Protein AF-A0A9P5N3L7-F1 (afdb_monomer_lite)

Foldseek 3Di:
DQDKDFACAADDVVQPRGGGQIWGFPDWDDDPDPVDWIWTFTQGVSGDDAAPDPVRRRTDIDTDDD

InterPro domains:
  IPR049163 DNA helicase Pif1-like, 2B domain [PF21530] (1-26)

Sequence (66 aa):
VGAQVMLTANLWTEAGLVNGACGIVHDILQPPDERHARVLMVDFPRYRGPALSPSQPTVVPISQIR

Secondary structure (DSSP, 8-state):
---EEE-SS-SBTTTTB-TT-EEEEEEEE--SSTTSPPEEEEE-TT--S--SBTTBTTEEEE----

Radius of gyration: 11.75 Å; chains: 1; bounding box: 26×27×24 Å

pLDDT: mean 92.78, std 8.61, range [59.25, 98.31]

Organism: NCBI:txid152965

Structure (mmCIF, N/CA/C/O backbone):
data_AF-A0A9P5N3L7-F1
#
_entry.id   AF-A0A9P5N3L7-F1
#
loop_
_atom_site.group_PDB
_atom_site.id
_atom_site.type_symbol
_atom_site.label_atom_id
_atom_site.label_alt_id
_atom_site.label_comp_id
_atom_site.label_asym_id
_atom_site.label_entity_id
_atom_site.label_seq_id
_atom_site.pdbx_PDB_ins_code
_atom_site.Cartn_x
_atom_site.Cartn_y
_atom_site.Cartn_z
_atom_site.occupancy
_atom_site.B_iso_or_equiv
_atom_site.auth_seq_id
_atom_site.auth_comp_id
_atom_site.auth_asym_id
_atom_site.auth_atom_id
_atom_site.pdbx_PDB_model_num
ATOM 1 N N . VAL A 1 1 ? -3.533 -7.758 -11.084 1.00 91.19 1 VAL A N 1
ATOM 2 C CA . VAL A 1 1 ? -4.065 -6.385 -10.903 1.00 91.19 1 VAL A CA 1
ATOM 3 C C . VAL A 1 1 ? -5.585 -6.454 -10.825 1.00 91.19 1 VAL A C 1
ATOM 5 O O . VAL A 1 1 ? -6.149 -7.356 -11.433 1.00 91.19 1 VAL A O 1
ATOM 8 N N . GLY A 1 2 ? -6.227 -5.590 -10.033 1.00 96.19 2 GLY A N 1
ATOM 9 C CA . GLY A 1 2 ? -7.684 -5.555 -9.821 1.00 96.19 2 GLY A CA 1
ATOM 10 C C . GLY A 1 2 ? -8.213 -6.476 -8.714 1.00 96.19 2 GLY A C 1
ATOM 11 O O . GLY A 1 2 ? -9.403 -6.458 -8.417 1.00 96.19 2 GLY A O 1
ATOM 12 N N . ALA A 1 3 ? -7.345 -7.272 -8.083 1.00 97.00 3 AL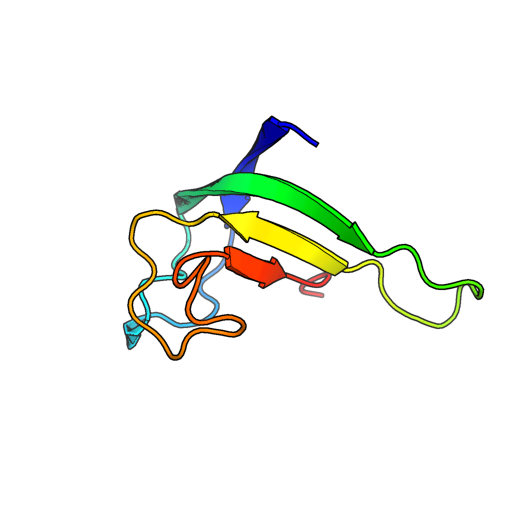A A N 1
ATOM 13 C CA . ALA A 1 3 ? -7.730 -8.148 -6.981 1.00 97.00 3 ALA A CA 1
ATOM 14 C C . ALA A 1 3 ? -8.062 -7.335 -5.723 1.00 97.00 3 ALA A C 1
ATOM 16 O O . ALA A 1 3 ? -7.323 -6.415 -5.369 1.00 97.00 3 ALA A O 1
ATOM 17 N N . GLN A 1 4 ? -9.139 -7.714 -5.035 1.00 97.56 4 GLN A N 1
ATOM 18 C CA . GLN A 1 4 ? -9.445 -7.209 -3.701 1.00 97.56 4 GLN A CA 1
ATOM 19 C C . GLN A 1 4 ? -8.589 -7.943 -2.672 1.00 97.56 4 GLN A C 1
ATOM 21 O O . GLN A 1 4 ? -8.479 -9.170 -2.704 1.00 97.56 4 GLN A O 1
ATOM 26 N N . VAL A 1 5 ? -7.981 -7.187 -1.766 1.00 96.50 5 VAL A N 1
ATOM 27 C CA . VAL A 1 5 ? -7.126 -7.710 -0.697 1.00 96.50 5 VAL A CA 1
ATOM 28 C C . VAL A 1 5 ? -7.513 -7.089 0.634 1.00 96.50 5 VAL A C 1
ATOM 30 O O . VAL A 1 5 ? -8.103 -6.010 0.681 1.00 96.50 5 VAL A O 1
ATOM 33 N N . MET A 1 6 ? -7.149 -7.767 1.716 1.00 97.38 6 MET A N 1
ATOM 34 C CA . MET A 1 6 ? -7.336 -7.297 3.080 1.00 97.38 6 MET A CA 1
ATOM 35 C C . MET A 1 6 ? -6.014 -7.433 3.830 1.00 97.38 6 MET A C 1
ATOM 37 O O . MET A 1 6 ? -5.369 -8.481 3.756 1.00 97.38 6 MET A O 1
ATOM 41 N N . LEU A 1 7 ? -5.607 -6.388 4.550 1.00 96.88 7 LEU A N 1
ATOM 42 C CA . LEU A 1 7 ? -4.491 -6.492 5.487 1.00 96.88 7 LEU A CA 1
ATOM 43 C C . LEU A 1 7 ? -4.877 -7.414 6.645 1.00 96.88 7 LEU A C 1
ATOM 45 O O . LEU A 1 7 ? -5.946 -7.267 7.227 1.00 96.88 7 LEU A O 1
ATOM 49 N N . THR A 1 8 ? -3.985 -8.327 7.011 1.00 95.75 8 THR A N 1
ATOM 50 C CA . THR A 1 8 ? -4.169 -9.264 8.135 1.00 95.75 8 THR A CA 1
ATOM 51 C C . THR A 1 8 ? -3.409 -8.843 9.394 1.00 95.75 8 THR A C 1
ATOM 53 O O . THR A 1 8 ? -3.431 -9.547 10.401 1.00 95.75 8 THR A O 1
ATOM 56 N N . ALA A 1 9 ? -2.734 -7.692 9.350 1.00 94.88 9 ALA A N 1
ATOM 57 C CA . ALA A 1 9 ? -1.944 -7.138 10.440 1.00 94.88 9 ALA A CA 1
ATOM 58 C C . ALA A 1 9 ? -1.996 -5.606 10.420 1.00 94.88 9 ALA A C 1
ATOM 60 O O . ALA A 1 9 ? -2.265 -4.991 9.387 1.00 94.88 9 ALA A O 1
ATOM 61 N N . ASN A 1 10 ? -1.722 -4.991 11.571 1.00 96.19 10 ASN A N 1
ATOM 62 C CA . ASN A 1 10 ? -1.526 -3.548 11.652 1.00 96.19 10 ASN A CA 1
ATOM 63 C C . ASN A 1 10 ? -0.141 -3.200 11.107 1.00 96.19 10 ASN A C 1
ATOM 65 O O . ASN A 1 10 ? 0.861 -3.703 11.609 1.00 96.19 10 ASN A O 1
ATOM 69 N N . LEU A 1 11 ? -0.101 -2.330 10.102 1.00 95.62 11 LEU A N 1
ATOM 70 C CA . LEU A 1 11 ? 1.134 -1.813 9.515 1.00 95.62 11 LEU A CA 1
ATOM 71 C C . LEU A 1 11 ? 1.417 -0.386 9.975 1.00 95.62 11 LEU A C 1
ATOM 73 O O . LEU A 1 11 ? 2.542 -0.065 10.341 1.00 95.62 11 LEU A O 1
ATOM 77 N N . TRP A 1 12 ? 0.391 0.466 9.944 1.00 97.12 12 TRP A N 1
ATOM 78 C CA . TRP A 1 12 ? 0.479 1.864 10.351 1.00 97.12 12 TRP A CA 1
ATOM 79 C C . TRP A 1 12 ? -0.911 2.376 10.735 1.00 97.12 12 TRP A C 1
ATOM 81 O O . TRP A 1 12 ? -1.713 2.775 9.885 1.00 97.12 12 TRP A O 1
ATOM 91 N N . THR A 1 13 ? -1.206 2.339 12.030 1.00 97.25 13 THR A N 1
ATOM 92 C CA . THR A 1 13 ? -2.522 2.658 12.595 1.00 97.25 13 THR A CA 1
ATOM 93 C C . THR A 1 13 ? -2.955 4.088 12.304 1.00 97.25 13 THR A C 1
ATOM 95 O O . THR A 1 13 ? -4.072 4.307 11.835 1.00 97.25 13 THR A O 1
ATOM 98 N N . GLU A 1 14 ? -2.059 5.053 12.486 1.00 98.12 14 GL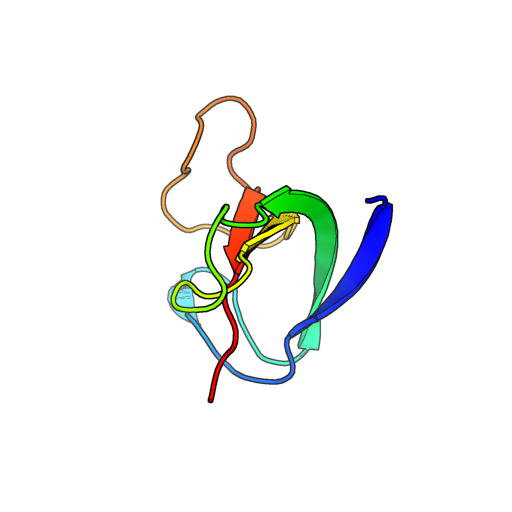U A N 1
ATOM 99 C CA . GLU A 1 14 ? -2.346 6.483 12.324 1.00 98.12 14 GLU A CA 1
ATOM 100 C C . GLU A 1 14 ? -2.615 6.847 10.857 1.00 98.12 14 GLU A C 1
ATOM 102 O O . GLU A 1 14 ? -3.366 7.778 10.573 1.00 98.12 14 GLU A O 1
ATOM 107 N N . ALA A 1 15 ? -2.043 6.088 9.918 1.00 97.81 15 ALA A N 1
ATOM 108 C CA . ALA A 1 15 ? -2.245 6.279 8.485 1.00 97.81 15 ALA A CA 1
ATOM 109 C C . ALA A 1 15 ? -3.412 5.456 7.911 1.00 97.81 15 ALA A C 1
ATOM 111 O O . ALA A 1 15 ? -3.685 5.557 6.714 1.00 97.81 15 ALA A O 1
ATOM 112 N N . GLY A 1 16 ? -4.101 4.647 8.726 1.00 97.50 16 GLY A N 1
ATOM 113 C CA . GLY A 1 16 ? -5.241 3.826 8.301 1.00 97.50 16 GLY A CA 1
ATOM 114 C C . GLY A 1 16 ? -4.881 2.465 7.688 1.00 97.50 16 GLY A C 1
ATOM 115 O O . GLY A 1 16 ? -5.764 1.801 7.143 1.00 97.50 16 GLY A O 1
ATOM 116 N N . LEU A 1 17 ? -3.622 2.021 7.788 1.00 97.69 17 LEU A N 1
ATOM 117 C CA . LEU A 1 17 ? -3.175 0.685 7.365 1.00 97.69 17 LEU A CA 1
ATOM 118 C C . LEU A 1 17 ? -3.265 -0.294 8.541 1.00 97.69 17 LEU A C 1
ATOM 120 O O . LEU A 1 17 ? -2.265 -0.655 9.168 1.00 97.69 17 LEU A O 1
ATOM 124 N N . VAL A 1 18 ? -4.493 -0.681 8.863 1.00 97.50 18 VAL A N 1
ATOM 125 C CA . VAL A 1 18 ? -4.830 -1.558 9.992 1.00 97.50 18 VAL A CA 1
ATOM 126 C C . VAL A 1 18 ? -5.253 -2.947 9.523 1.00 97.50 18 VAL A C 1
ATOM 128 O O . VAL A 1 18 ? -5.643 -3.131 8.371 1.00 97.50 18 VAL A O 1
ATOM 131 N N . ASN A 1 19 ? -5.230 -3.920 10.431 1.00 97.38 19 ASN A N 1
ATOM 132 C CA . ASN A 1 19 ? -5.836 -5.227 10.204 1.00 97.38 19 ASN A CA 1
ATOM 133 C C . ASN A 1 19 ? -7.318 -5.054 9.823 1.00 97.38 19 ASN A C 1
ATOM 135 O O . ASN A 1 19 ? -8.051 -4.301 10.468 1.00 97.38 19 ASN A O 1
ATOM 139 N N . GLY A 1 20 ? -7.743 -5.718 8.752 1.00 97.62 20 GLY A N 1
ATOM 140 C CA . GLY A 1 20 ? -9.072 -5.574 8.168 1.00 97.62 20 GLY A CA 1
ATOM 141 C C . GLY A 1 20 ? -9.201 -4.437 7.151 1.00 97.62 20 GLY A C 1
ATOM 142 O O . GLY A 1 20 ? -10.262 -4.292 6.546 1.00 97.62 20 GLY A O 1
ATOM 143 N N . ALA A 1 21 ? -8.160 -3.627 6.918 1.00 97.94 21 ALA A N 1
ATOM 144 C CA . ALA A 1 21 ? -8.199 -2.627 5.855 1.00 97.94 21 ALA A CA 1
ATOM 145 C C . ALA A 1 21 ? -8.253 -3.320 4.486 1.00 97.94 21 ALA A C 1
ATOM 147 O O . ALA A 1 21 ? -7.358 -4.091 4.135 1.00 97.94 21 ALA A O 1
ATOM 148 N N . CYS A 1 22 ? -9.300 -3.027 3.715 1.00 98.19 22 CYS A N 1
ATOM 149 C CA . CYS A 1 22 ? -9.483 -3.545 2.363 1.00 98.19 22 CYS A CA 1
ATOM 150 C C . CYS A 1 22 ? -8.947 -2.567 1.316 1.00 98.19 22 CYS A C 1
ATOM 152 O O . CYS A 1 22 ? -9.137 -1.352 1.435 1.00 98.19 22 CYS A O 1
ATOM 154 N N . GLY A 1 23 ? -8.334 -3.111 0.269 1.00 97.81 23 GLY A N 1
ATOM 155 C CA . GLY A 1 23 ? -7.806 -2.350 -0.856 1.00 97.81 23 GLY A CA 1
ATOM 156 C C . GLY A 1 23 ? -7.859 -3.129 -2.166 1.00 97.81 23 GLY A C 1
ATOM 157 O O . GLY A 1 23 ? -8.267 -4.295 -2.199 1.00 97.81 23 GLY A O 1
ATOM 158 N N . ILE A 1 24 ? -7.450 -2.476 -3.250 1.00 98.31 24 ILE A N 1
ATOM 159 C CA . ILE A 1 24 ? -7.401 -3.065 -4.594 1.00 98.31 24 ILE A CA 1
ATOM 160 C C . ILE A 1 24 ? -5.957 -3.060 -5.084 1.00 98.31 24 ILE A C 1
ATOM 162 O O . ILE A 1 24 ? -5.282 -2.033 -5.040 1.00 98.31 24 ILE A O 1
ATOM 166 N N . VAL A 1 25 ? -5.470 -4.202 -5.571 1.00 97.12 25 VAL A N 1
ATOM 167 C CA . VAL A 1 25 ? -4.127 -4.295 -6.161 1.00 97.12 25 VAL A CA 1
ATOM 168 C C . VAL A 1 25 ? -4.082 -3.474 -7.448 1.00 97.12 25 VAL A C 1
ATOM 170 O O . VAL A 1 25 ? -4.665 -3.876 -8.458 1.00 97.12 25 VAL A O 1
ATOM 173 N N . HIS A 1 26 ? -3.363 -2.357 -7.409 1.00 95.94 26 HIS A N 1
ATOM 174 C CA . HIS A 1 26 ? -3.142 -1.447 -8.526 1.00 95.94 26 HIS A CA 1
ATOM 175 C C . HIS A 1 26 ? -2.008 -1.933 -9.437 1.00 95.94 26 HIS A C 1
ATOM 177 O O . HIS A 1 26 ? -2.158 -1.931 -10.654 1.00 95.94 26 HIS A O 1
ATOM 183 N N . ASP A 1 27 ? -0.897 -2.400 -8.861 1.00 95.31 27 ASP A N 1
ATOM 184 C CA . ASP A 1 27 ? 0.251 -2.917 -9.61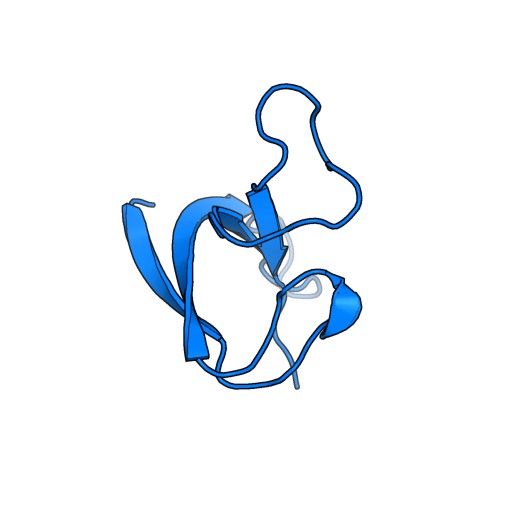7 1.00 95.31 27 ASP A CA 1
ATOM 185 C C . ASP A 1 27 ? 1.054 -3.949 -8.804 1.00 95.31 27 ASP A C 1
ATOM 187 O O . ASP A 1 27 ? 0.887 -4.067 -7.586 1.00 95.31 27 ASP A O 1
ATOM 191 N N . ILE A 1 28 ? 1.909 -4.721 -9.472 1.00 93.19 28 ILE A N 1
ATOM 192 C CA . ILE A 1 28 ? 2.787 -5.726 -8.866 1.00 93.19 28 ILE A CA 1
ATOM 193 C C . ILE A 1 28 ? 4.203 -5.503 -9.384 1.00 93.19 28 ILE A C 1
ATOM 195 O O . ILE A 1 28 ? 4.511 -5.809 -10.535 1.00 93.19 28 ILE A O 1
ATOM 199 N N . LEU A 1 29 ? 5.093 -5.043 -8.508 1.00 91.19 29 LEU A N 1
ATOM 200 C CA . LEU A 1 29 ? 6.509 -4.947 -8.825 1.00 91.19 29 LEU A CA 1
ATOM 201 C C . LEU A 1 29 ? 7.170 -6.288 -8.523 1.00 91.19 29 LEU A C 1
ATOM 203 O O . LEU A 1 29 ? 7.288 -6.712 -7.366 1.00 91.19 29 LEU A O 1
ATOM 207 N N . GLN A 1 30 ? 7.603 -6.952 -9.592 1.00 86.81 30 GLN A N 1
ATOM 208 C CA . GLN A 1 30 ? 8.412 -8.155 -9.519 1.00 86.81 30 GLN A CA 1
ATOM 209 C C . GLN A 1 30 ? 9.878 -7.786 -9.775 1.00 86.81 30 GLN A C 1
ATOM 211 O O . GLN A 1 30 ? 10.208 -7.359 -10.883 1.00 86.81 30 GLN A O 1
ATOM 216 N N . PRO A 1 31 ? 10.761 -7.930 -8.777 1.00 82.38 31 PRO A N 1
ATOM 217 C CA . PRO A 1 31 ? 12.178 -7.703 -8.991 1.00 82.38 31 PRO A CA 1
ATOM 218 C C . PRO A 1 31 ? 12.771 -8.757 -9.944 1.00 82.38 31 PRO A C 1
ATOM 220 O O . PRO A 1 31 ? 12.249 -9.872 -10.037 1.00 82.38 31 PRO A O 1
ATOM 223 N N . PRO A 1 32 ? 13.858 -8.416 -10.659 1.00 81.25 32 PRO A N 1
ATOM 224 C CA . PRO A 1 32 ? 14.498 -9.312 -11.621 1.00 81.25 32 PRO A CA 1
ATOM 225 C C . PRO A 1 32 ? 15.261 -10.470 -10.963 1.00 81.25 32 PRO A C 1
ATOM 227 O O . PRO A 1 32 ? 15.546 -11.456 -11.636 1.00 81.25 32 PRO A O 1
ATOM 230 N N . ASP A 1 33 ? 15.590 -10.365 -9.671 1.00 82.88 33 ASP A N 1
ATOM 231 C CA . ASP A 1 33 ? 16.176 -11.456 -8.894 1.00 82.88 33 ASP A CA 1
ATOM 232 C C . ASP A 1 33 ? 15.219 -11.935 -7.789 1.00 82.88 33 ASP A C 1
ATOM 234 O O . ASP A 1 33 ? 14.330 -11.208 -7.342 1.00 82.88 33 ASP A O 1
ATOM 238 N N . GLU A 1 34 ? 15.420 -13.169 -7.327 1.00 73.75 34 GLU A N 1
ATOM 239 C CA . GLU A 1 34 ? 14.637 -13.768 -6.236 1.00 73.75 34 GLU A CA 1
ATOM 240 C C . GLU A 1 34 ? 15.054 -13.283 -4.835 1.00 73.75 34 GLU A C 1
ATOM 242 O O . GLU A 1 34 ? 14.440 -13.663 -3.837 1.00 73.75 34 GLU A O 1
ATOM 247 N N . ARG A 1 35 ? 16.105 -12.459 -4.725 1.00 75.06 35 ARG A N 1
ATOM 248 C CA . ARG A 1 35 ? 16.610 -11.939 -3.443 1.00 75.06 35 ARG A CA 1
ATOM 249 C C . ARG A 1 35 ? 15.775 -10.767 -2.940 1.00 75.06 35 ARG A C 1
ATOM 251 O O . ARG A 1 35 ? 15.737 -10.524 -1.734 1.00 75.06 35 ARG A O 1
ATOM 258 N N . HIS A 1 36 ? 15.110 -10.048 -3.837 1.00 75.12 36 HIS A N 1
ATOM 259 C CA . HIS A 1 36 ? 14.244 -8.932 -3.482 1.00 75.12 36 HIS A CA 1
ATOM 260 C C . HIS A 1 36 ? 12.792 -9.390 -3.278 1.00 75.12 36 HIS A C 1
ATOM 262 O O . HIS A 1 36 ? 12.258 -10.237 -3.995 1.00 75.12 36 HIS A O 1
ATOM 268 N N . ALA A 1 37 ? 12.118 -8.792 -2.295 1.00 76.56 37 ALA A N 1
ATOM 269 C CA . ALA A 1 37 ? 10.710 -9.066 -2.043 1.00 76.56 37 ALA A CA 1
ATOM 270 C C . ALA A 1 37 ? 9.830 -8.501 -3.169 1.00 76.56 37 ALA A C 1
ATOM 272 O O . ALA A 1 37 ? 10.036 -7.381 -3.638 1.00 76.56 37 ALA A O 1
ATOM 273 N N . ARG A 1 38 ? 8.800 -9.258 -3.559 1.00 87.50 38 ARG A N 1
ATOM 274 C CA . ARG A 1 38 ? 7.713 -8.745 -4.404 1.00 87.50 38 ARG A CA 1
ATOM 275 C C . ARG A 1 38 ? 6.979 -7.636 -3.648 1.00 87.50 38 ARG A C 1
ATOM 277 O O . ARG A 1 38 ? 6.679 -7.801 -2.462 1.00 87.50 38 ARG A O 1
ATOM 284 N N . VAL A 1 39 ? 6.673 -6.541 -4.337 1.00 91.75 39 VAL A N 1
ATOM 285 C CA . VAL A 1 39 ? 5.935 -5.405 -3.769 1.00 91.75 39 VAL A CA 1
ATOM 286 C C . VAL A 1 39 ? 4.607 -5.263 -4.498 1.00 91.75 39 VAL A C 1
ATOM 288 O O . VAL A 1 39 ? 4.563 -5.204 -5.726 1.00 91.75 39 VAL A O 1
ATOM 291 N N . LEU A 1 40 ? 3.518 -5.213 -3.742 1.00 94.62 40 LEU A N 1
ATOM 292 C CA . LEU A 1 40 ? 2.187 -4.911 -4.251 1.00 94.62 40 LEU A CA 1
ATOM 293 C C . LEU A 1 40 ? 1.933 -3.417 -4.095 1.00 94.62 40 LEU A C 1
ATOM 295 O O . LEU A 1 40 ? 2.024 -2.897 -2.989 1.00 94.62 40 LEU A O 1
ATOM 299 N N . MET A 1 41 ? 1.571 -2.731 -5.171 1.00 96.69 41 MET A N 1
ATOM 300 C CA . MET A 1 41 ? 0.985 -1.398 -5.070 1.00 96.69 41 MET A CA 1
ATOM 301 C C . MET A 1 41 ? -0.509 -1.579 -4.843 1.00 96.69 41 MET A C 1
ATOM 303 O O . MET A 1 41 ? -1.203 -2.111 -5.712 1.00 96.69 41 MET A O 1
ATOM 307 N N . VAL A 1 42 ? -1.004 -1.193 -3.672 1.00 97.75 42 VAL A N 1
ATOM 308 C CA . VAL A 1 42 ? -2.404 -1.400 -3.281 1.00 97.75 42 VAL A CA 1
ATOM 309 C C . VAL A 1 42 ? -3.054 -0.055 -3.001 1.00 97.75 42 VAL A C 1
ATOM 311 O O . VAL A 1 42 ? -2.535 0.731 -2.213 1.00 97.75 42 VAL A O 1
ATOM 314 N N . ASP A 1 43 ? -4.192 0.202 -3.640 1.00 98.31 43 ASP A N 1
ATOM 315 C CA . ASP A 1 43 ? -5.039 1.353 -3.343 1.00 98.31 43 ASP A CA 1
ATOM 316 C C . ASP A 1 43 ? -5.884 1.059 -2.100 1.00 98.31 43 ASP A C 1
ATOM 318 O O . ASP A 1 43 ? -6.780 0.208 -2.135 1.00 98.31 43 ASP A O 1
ATOM 322 N N . PHE A 1 44 ? -5.583 1.751 -1.002 1.00 98.31 44 PHE A N 1
ATOM 323 C CA . PHE A 1 44 ? -6.366 1.721 0.229 1.00 98.31 44 PHE A CA 1
ATOM 324 C C . PHE A 1 44 ? -7.144 3.036 0.368 1.00 98.31 44 PHE A C 1
ATOM 326 O O . PHE A 1 44 ? -6.580 4.030 0.830 1.00 98.31 44 PHE A O 1
ATOM 333 N N . PRO A 1 45 ? -8.462 3.071 0.095 1.00 97.75 45 PRO A N 1
ATOM 334 C CA . PRO A 1 45 ? -9.241 4.319 0.082 1.00 97.75 45 PRO A CA 1
ATOM 335 C C . PRO A 1 45 ? -9.230 5.106 1.405 1.00 97.75 45 PRO A C 1
ATOM 337 O O . PRO A 1 45 ? -9.501 6.311 1.447 1.00 97.75 45 PRO A O 1
ATOM 340 N N . ARG A 1 46 ? -8.942 4.423 2.521 1.00 97.00 46 ARG A N 1
ATOM 341 C CA . ARG A 1 46 ? -8.847 5.014 3.865 1.00 97.00 46 ARG A CA 1
ATOM 342 C C . ARG A 1 46 ? -7.425 5.400 4.273 1.00 97.00 46 ARG A C 1
ATOM 344 O O . ARG A 1 46 ? -7.263 5.901 5.380 1.00 97.00 46 ARG A O 1
ATOM 351 N N . TYR A 1 47 ? -6.426 5.212 3.413 1.00 98.25 47 TYR A N 1
ATOM 352 C CA . TYR A 1 47 ? -5.065 5.659 3.684 1.00 98.25 47 TYR A CA 1
ATOM 353 C C . TYR A 1 47 ? -5.010 7.185 3.801 1.00 98.25 47 TYR A C 1
ATOM 355 O O . TYR A 1 47 ? -5.612 7.905 2.998 1.00 98.25 47 TYR A O 1
ATOM 363 N N . ARG A 1 48 ? -4.332 7.683 4.834 1.00 97.44 48 ARG A N 1
ATOM 364 C CA . ARG A 1 48 ? -4.172 9.122 5.124 1.00 97.44 48 ARG A CA 1
ATOM 365 C C . ARG A 1 48 ? -2.718 9.522 5.374 1.00 97.44 48 ARG A C 1
ATOM 367 O O . ARG A 1 48 ? -2.464 10.642 5.805 1.00 97.44 48 ARG A O 1
ATOM 374 N N . GLY A 1 49 ? -1.780 8.607 5.143 1.00 97.06 49 GLY A N 1
ATOM 375 C CA . GLY A 1 49 ? -0.358 8.901 5.259 1.00 97.06 49 GLY A CA 1
ATOM 376 C C . GLY A 1 49 ? 0.189 9.676 4.051 1.00 97.06 49 GLY A C 1
ATOM 377 O O . GLY A 1 49 ? -0.567 10.075 3.161 1.00 97.06 49 GLY A O 1
ATOM 378 N N . PRO A 1 50 ? 1.511 9.906 4.017 1.00 97.50 50 PRO A N 1
ATOM 379 C CA . PRO A 1 50 ? 2.172 10.578 2.905 1.00 97.50 50 PRO A CA 1
ATOM 380 C C . PRO A 1 50 ? 1.986 9.838 1.575 1.00 97.50 50 PRO A C 1
ATOM 382 O O . PRO A 1 50 ? 2.200 8.633 1.481 1.00 97.50 50 PRO A O 1
ATOM 385 N N . ALA A 1 51 ? 1.636 10.578 0.527 1.00 96.69 51 ALA A N 1
ATOM 386 C CA . ALA A 1 51 ? 1.463 10.022 -0.808 1.00 96.69 51 ALA A CA 1
ATOM 387 C C . ALA A 1 51 ? 2.812 9.661 -1.450 1.00 96.69 51 ALA A C 1
ATOM 389 O O . ALA A 1 51 ? 3.721 10.491 -1.487 1.00 96.69 51 ALA A O 1
ATOM 390 N N . LEU A 1 52 ? 2.909 8.464 -2.042 1.00 94.56 52 LEU A N 1
ATOM 391 C CA . LEU A 1 52 ? 4.036 8.108 -2.915 1.00 94.56 52 LEU A CA 1
ATOM 392 C C . LEU A 1 52 ? 4.000 8.915 -4.224 1.00 94.56 52 LEU A C 1
ATOM 394 O O . LEU A 1 52 ? 5.033 9.367 -4.710 1.00 94.56 52 LEU A O 1
ATOM 398 N N . SER A 1 53 ? 2.801 9.104 -4.780 1.00 95.19 53 SER A N 1
ATOM 399 C CA . SER A 1 53 ? 2.545 9.938 -5.953 1.00 95.19 53 SER A CA 1
ATOM 400 C C . SER A 1 53 ? 1.371 10.880 -5.675 1.00 95.19 53 SER A C 1
ATOM 402 O O . SER A 1 53 ? 0.312 10.401 -5.261 1.00 95.19 53 SER A O 1
ATOM 404 N N . PRO A 1 54 ? 1.483 12.192 -5.959 1.00 94.88 54 PRO A N 1
ATOM 405 C CA . PRO A 1 54 ? 0.375 13.134 -5.789 1.00 94.88 54 PRO A CA 1
ATOM 406 C C . PRO A 1 54 ? -0.884 12.777 -6.592 1.00 94.88 54 PRO A C 1
ATOM 408 O O . PRO A 1 54 ? -1.987 13.120 -6.176 1.00 94.88 54 PRO A O 1
ATOM 411 N N . SER A 1 55 ? -0.741 12.083 -7.728 1.00 97.00 55 SER A N 1
ATOM 412 C CA . SER A 1 55 ? -1.878 11.651 -8.555 1.00 97.00 55 SER A CA 1
ATOM 413 C C . SER A 1 55 ? -2.615 10.430 -7.998 1.00 97.00 55 SER A C 1
ATOM 415 O O . SER A 1 55 ? -3.740 10.159 -8.411 1.00 97.00 55 SER A O 1
ATOM 417 N N . GLN A 1 56 ? -1.989 9.686 -7.081 1.00 96.06 56 GLN A N 1
ATOM 418 C CA . GLN A 1 56 ? -2.507 8.442 -6.510 1.00 96.06 56 GLN A CA 1
ATOM 419 C C . GLN A 1 56 ? -2.187 8.383 -5.008 1.00 96.06 56 GLN A C 1
ATOM 421 O O . GLN A 1 56 ? -1.390 7.554 -4.566 1.00 96.06 56 GLN A O 1
ATOM 426 N N . PRO A 1 57 ? -2.781 9.281 -4.203 1.00 97.69 57 PRO A N 1
ATOM 427 C CA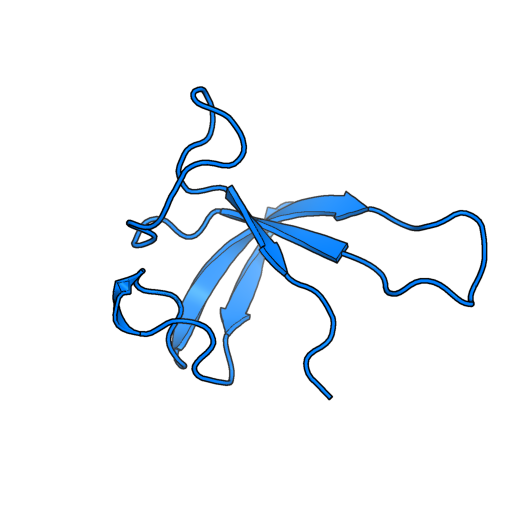 . PRO A 1 57 ? -2.364 9.490 -2.819 1.00 97.69 57 PRO A CA 1
ATOM 428 C C . PRO A 1 57 ? -2.647 8.303 -1.895 1.00 97.69 57 PRO A C 1
ATOM 430 O O . PRO A 1 57 ? -2.059 8.216 -0.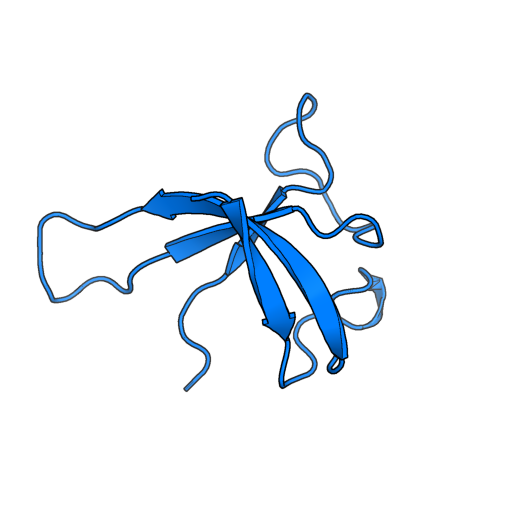824 1.00 97.69 57 PRO A O 1
ATOM 433 N N . THR A 1 58 ? -3.541 7.400 -2.295 1.00 98.25 58 THR A N 1
ATOM 434 C CA . THR A 1 58 ? -3.974 6.226 -1.526 1.00 98.25 58 THR A CA 1
ATOM 435 C C . THR A 1 58 ? -3.295 4.927 -1.951 1.00 98.25 58 THR A C 1
ATOM 437 O O . THR A 1 58 ? -3.534 3.888 -1.333 1.00 98.25 58 THR A O 1
ATOM 440 N N . VAL A 1 59 ? -2.443 4.968 -2.982 1.00 98.06 59 VAL A N 1
ATOM 441 C CA . VAL A 1 59 ? -1.680 3.804 -3.437 1.00 98.06 59 VAL A CA 1
ATOM 442 C C . VAL A 1 59 ? -0.421 3.667 -2.591 1.00 98.06 59 VAL A C 1
ATOM 444 O O . VAL A 1 59 ? 0.429 4.558 -2.559 1.00 98.06 59 VAL A O 1
ATOM 447 N N . VAL A 1 60 ? -0.303 2.526 -1.914 1.00 97.38 60 VAL A N 1
ATOM 448 C CA . VAL A 1 60 ? 0.772 2.238 -0.963 1.00 97.38 60 VAL A CA 1
ATOM 449 C C . VAL A 1 60 ? 1.529 0.975 -1.388 1.00 97.38 60 VAL A C 1
ATOM 451 O O . VAL A 1 60 ? 0.888 -0.022 -1.736 1.00 97.38 60 VAL A O 1
ATOM 454 N N . PRO A 1 61 ? 2.875 0.969 -1.340 1.00 95.88 61 PRO A N 1
ATOM 455 C CA . PRO A 1 61 ? 3.659 -0.245 -1.523 1.00 95.88 61 PRO A CA 1
ATOM 456 C C . PRO A 1 61 ? 3.548 -1.154 -0.290 1.00 95.88 61 PRO A C 1
ATOM 458 O O . PRO A 1 61 ? 3.934 -0.778 0.815 1.00 95.88 61 PRO A O 1
ATOM 461 N N . ILE A 1 62 ? 3.061 -2.375 -0.490 1.00 94.31 62 ILE A N 1
ATOM 462 C CA . ILE A 1 62 ? 2.971 -3.433 0.517 1.00 94.31 62 ILE A CA 1
ATOM 463 C C . ILE A 1 62 ? 3.927 -4.559 0.132 1.00 94.31 62 ILE A C 1
ATOM 465 O O . ILE A 1 62 ? 3.795 -5.174 -0.928 1.00 94.31 62 ILE A O 1
ATOM 469 N N . SER A 1 63 ? 4.893 -4.842 0.998 1.00 89.12 63 SER A N 1
ATOM 470 C CA . SER A 1 63 ? 5.770 -6.008 0.889 1.00 89.12 63 SER A CA 1
ATOM 471 C C . SER A 1 63 ? 5.286 -7.141 1.800 1.00 89.12 63 SER A C 1
ATOM 473 O O . SER A 1 63 ? 4.344 -6.993 2.579 1.00 89.12 63 SER A O 1
ATOM 475 N N . GLN A 1 64 ? 5.920 -8.306 1.679 1.00 72.19 64 GLN A N 1
ATOM 476 C CA . GLN A 1 64 ? 5.677 -9.433 2.577 1.00 72.19 64 GLN A CA 1
ATOM 477 C C . GLN A 1 64 ? 5.996 -9.026 4.024 1.00 72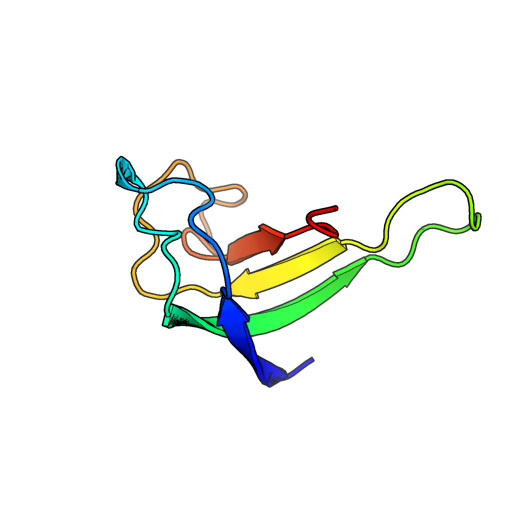.19 64 GLN A C 1
ATOM 479 O O . GLN A 1 64 ? 7.143 -8.711 4.343 1.00 72.19 64 GLN A O 1
ATOM 484 N N . ILE A 1 65 ? 4.987 -9.071 4.891 1.00 64.94 65 ILE A N 1
ATOM 485 C CA . ILE A 1 65 ? 5.164 -9.015 6.342 1.00 64.94 65 ILE A CA 1
ATOM 486 C C . ILE A 1 65 ? 5.557 -10.435 6.760 1.00 64.94 65 ILE A C 1
ATOM 488 O O . ILE A 1 65 ? 4.788 -11.365 6.511 1.00 64.94 65 ILE A O 1
ATOM 492 N N . ARG A 1 66 ? 6.771 -10.619 7.289 1.00 59.25 66 ARG A N 1
ATOM 493 C CA . ARG A 1 66 ? 7.186 -11.892 7.899 1.00 59.25 66 ARG A CA 1
ATOM 494 C C . ARG A 1 66 ? 6.708 -11.976 9.337 1.00 59.25 66 ARG A C 1
ATOM 496 O O . ARG A 1 66 ? 6.736 -10.920 10.007 1.00 59.25 66 ARG A O 1
#